Protein AF-A0A4S8KR56-F1 (afdb_monomer_lite)

Structure (mmCIF, N/CA/C/O backbone):
data_AF-A0A4S8KR56-F1
#
_entry.id   AF-A0A4S8KR56-F1
#
loop_
_atom_site.group_PDB
_atom_site.id
_atom_site.type_symbol
_atom_site.label_atom_id
_atom_site.label_alt_id
_atom_site.label_comp_id
_atom_site.label_asym_id
_atom_site.label_entity_id
_atom_site.label_seq_id
_atom_site.pdbx_PDB_ins_code
_atom_site.Cartn_x
_atom_site.Cartn_y
_atom_site.Cartn_z
_atom_site.occupancy
_atom_site.B_iso_or_equiv
_atom_site.auth_seq_id
_atom_site.auth_comp_id
_atom_site.auth_asym_id
_atom_site.auth_atom_id
_atom_site.pdbx_PDB_model_num
ATOM 1 N N . MET A 1 1 ? -9.777 17.222 0.186 1.00 36.75 1 MET A N 1
ATOM 2 C CA . MET A 1 1 ? -8.345 17.408 -0.128 1.00 36.75 1 MET A CA 1
ATOM 3 C C . MET A 1 1 ? -7.554 16.666 0.939 1.00 36.75 1 MET A C 1
ATOM 5 O O . MET A 1 1 ? -7.807 16.921 2.109 1.00 36.75 1 MET A O 1
ATOM 9 N N . PHE A 1 2 ? -6.716 15.696 0.561 1.00 38.00 2 PHE A N 1
ATOM 10 C CA . PHE A 1 2 ? -5.822 15.002 1.495 1.00 38.00 2 PHE A CA 1
ATOM 11 C C . PHE A 1 2 ? -4.762 16.004 1.969 1.00 38.00 2 PHE A C 1
ATOM 13 O O . PHE A 1 2 ? -4.004 16.522 1.154 1.00 38.00 2 PHE A O 1
ATOM 20 N N . THR A 1 3 ? -4.753 16.330 3.258 1.00 43.03 3 THR A N 1
ATOM 21 C CA . THR A 1 3 ? -3.707 17.147 3.881 1.00 43.03 3 THR A CA 1
ATOM 22 C C . THR A 1 3 ? -2.681 16.206 4.498 1.00 43.03 3 THR A C 1
ATOM 24 O O . THR A 1 3 ? -3.052 15.296 5.232 1.00 43.03 3 THR A O 1
ATOM 27 N N . PHE A 1 4 ? -1.397 16.406 4.198 1.00 49.47 4 PHE A N 1
ATOM 28 C CA . PHE A 1 4 ? -0.304 15.615 4.786 1.00 49.47 4 PHE A CA 1
ATOM 29 C C . PHE A 1 4 ? -0.093 15.902 6.281 1.00 49.47 4 PHE A C 1
ATOM 31 O O . PHE A 1 4 ? 0.585 15.133 6.963 1.00 49.47 4 PHE A O 1
ATOM 38 N N . ASP A 1 5 ? -0.709 16.979 6.772 1.00 47.72 5 ASP A N 1
ATOM 39 C CA . ASP A 1 5 ? -0.765 17.360 8.175 1.00 47.72 5 ASP A CA 1
ATOM 40 C C . ASP A 1 5 ? -1.882 16.593 8.897 1.00 47.72 5 ASP A C 1
ATOM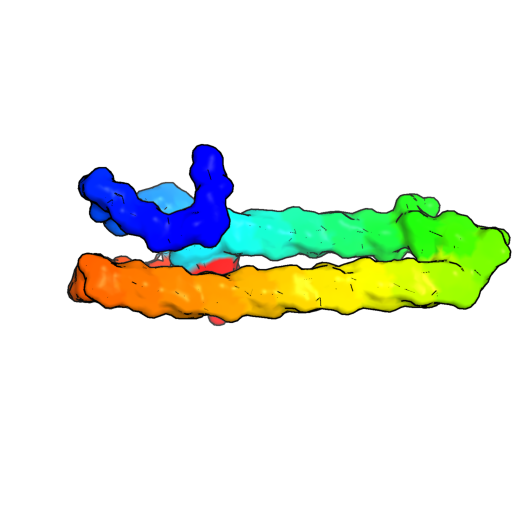 42 O O . ASP A 1 5 ? -3.049 16.619 8.476 1.00 47.72 5 ASP A O 1
ATOM 46 N N . LEU A 1 6 ? -1.517 15.901 9.976 1.00 51.84 6 LEU A N 1
ATOM 47 C CA . LEU A 1 6 ? -2.394 15.048 10.778 1.00 51.84 6 LEU A CA 1
ATOM 48 C C . LEU A 1 6 ? -3.202 15.942 11.732 1.00 51.84 6 LEU A C 1
ATOM 50 O O . LEU A 1 6 ? -3.055 15.919 12.948 1.00 51.84 6 LEU A O 1
ATOM 54 N N . SER A 1 7 ? -4.023 16.809 11.143 1.00 55.16 7 SER A N 1
ATOM 55 C CA . SER A 1 7 ? -4.838 17.778 11.868 1.00 55.16 7 SER A CA 1
ATOM 56 C C . SER A 1 7 ? -6.200 17.172 12.195 1.00 55.16 7 SER A C 1
ATOM 58 O O . SER A 1 7 ? -7.069 17.002 11.335 1.00 55.16 7 SER A O 1
ATOM 60 N N . ILE A 1 8 ? -6.404 16.841 13.468 1.00 61.06 8 ILE A N 1
ATOM 61 C CA . ILE A 1 8 ? -7.731 16.507 13.984 1.00 61.06 8 ILE A CA 1
ATOM 62 C C . ILE A 1 8 ? -8.556 17.788 13.913 1.00 61.06 8 ILE A C 1
ATOM 64 O O . ILE A 1 8 ? -8.333 18.743 14.659 1.00 61.06 8 ILE A O 1
ATOM 68 N N . LYS A 1 9 ? -9.493 17.840 12.968 1.00 65.75 9 LYS A N 1
ATOM 69 C CA . LYS A 1 9 ? -10.425 18.964 12.878 1.00 65.75 9 LYS A CA 1
ATOM 70 C C . LYS A 1 9 ? -11.335 18.968 14.106 1.00 65.75 9 LYS A C 1
ATOM 72 O O . LYS A 1 9 ? -11.697 17.910 14.618 1.00 65.75 9 LYS A O 1
ATOM 77 N N . LYS A 1 10 ? -11.745 20.160 14.549 1.00 54.06 10 LYS A N 1
ATOM 78 C CA . LYS A 1 10 ? -12.862 20.289 15.496 1.00 54.06 10 LYS A CA 1
ATOM 79 C C . LYS A 1 10 ? -14.064 19.552 14.879 1.00 54.06 10 LYS A C 1
ATOM 81 O O . LYS A 1 10 ? -14.332 19.742 13.695 1.00 54.06 10 LYS A O 1
ATOM 86 N N . ASP A 1 11 ? -14.675 18.648 15.644 1.00 68.69 11 ASP A N 1
ATOM 87 C CA . ASP A 1 11 ? -15.740 17.711 15.232 1.00 68.69 11 ASP A CA 1
ATOM 88 C C . ASP A 1 11 ? -15.323 16.492 14.383 1.00 68.69 11 ASP A C 1
ATOM 90 O O . ASP A 1 11 ? -16.156 15.897 13.693 1.00 68.69 11 ASP A O 1
ATOM 94 N N . HIS A 1 12 ? -14.055 16.068 14.437 1.00 78.25 12 HIS A N 1
ATOM 95 C CA . HIS A 1 12 ? -13.646 14.805 13.816 1.00 78.25 12 HIS A CA 1
ATOM 96 C C . HIS A 1 12 ? -14.398 13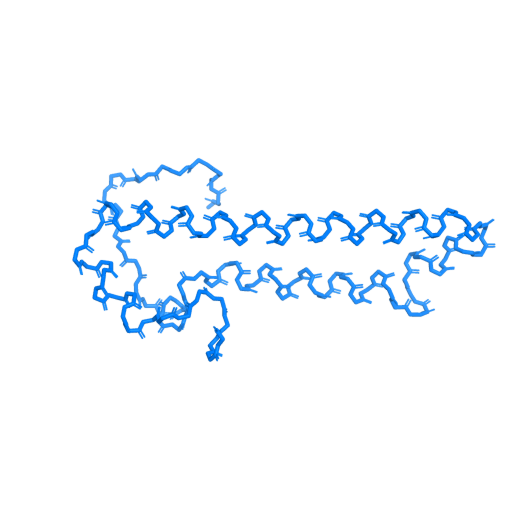.618 14.445 1.00 78.25 12 HIS A C 1
ATOM 98 O O . HIS A 1 12 ? -14.400 13.444 15.662 1.00 78.25 12 HIS A O 1
ATOM 104 N N . ARG A 1 13 ? -15.037 12.794 13.610 1.00 85.62 13 ARG A N 1
ATOM 105 C CA . ARG A 1 13 ? -15.729 11.563 14.019 1.00 85.62 13 ARG A CA 1
ATOM 106 C C . ARG A 1 13 ? -15.051 10.366 13.378 1.00 85.62 13 ARG A C 1
ATOM 108 O O . ARG A 1 13 ? -14.604 10.462 12.234 1.00 85.62 13 ARG A O 1
ATOM 115 N N . LEU A 1 14 ? -15.034 9.237 14.079 1.00 90.25 14 LEU A N 1
ATOM 116 C CA . LEU A 1 14 ? -14.535 7.993 13.517 1.00 90.25 14 LEU A CA 1
ATOM 117 C C . LEU A 1 14 ? -15.521 7.483 12.457 1.00 90.25 14 LEU A C 1
ATOM 119 O O . LEU A 1 14 ? -16.663 7.130 12.752 1.00 90.25 14 LEU A O 1
ATOM 123 N N . VAL A 1 15 ? -15.094 7.468 11.195 1.00 92.94 15 VAL A N 1
ATOM 124 C CA . VAL A 1 15 ? -15.910 6.950 10.090 1.00 92.94 15 VAL A CA 1
ATOM 125 C C . VAL A 1 15 ? -15.802 5.429 10.070 1.00 92.94 15 VAL A C 1
ATOM 127 O O . VAL A 1 15 ? -14.724 4.884 9.869 1.00 92.94 15 VAL A O 1
ATOM 130 N N . GLN A 1 16 ? -16.932 4.746 10.253 1.00 93.69 16 GLN A N 1
ATOM 131 C CA . GLN A 1 16 ? -16.988 3.279 10.342 1.00 93.69 16 GLN A CA 1
ATOM 132 C C . GLN A 1 16 ? -17.825 2.635 9.222 1.00 93.69 16 GLN A C 1
ATOM 134 O O . GLN A 1 16 ? -18.047 1.426 9.225 1.00 93.69 16 GLN A O 1
ATOM 139 N N . THR A 1 17 ? -18.331 3.433 8.279 1.00 94.50 17 THR A N 1
ATOM 140 C CA . THR A 1 17 ? -19.250 3.000 7.217 1.00 94.50 17 THR A CA 1
ATOM 141 C C . THR A 1 17 ? -18.564 2.945 5.850 1.00 94.50 17 THR A C 1
ATOM 143 O O . THR A 1 17 ? -17.482 3.499 5.642 1.00 94.50 17 THR A O 1
ATOM 146 N N . GLY A 1 18 ? -19.190 2.253 4.892 1.00 94.50 18 GLY A N 1
ATOM 147 C CA . GLY A 1 18 ? -18.645 2.107 3.541 1.00 94.50 18 GLY A CA 1
ATOM 148 C C . GLY A 1 18 ? -17.337 1.301 3.540 1.00 94.50 18 GLY A C 1
ATOM 149 O O . GLY A 1 18 ? -17.248 0.309 4.265 1.00 94.50 18 GLY A O 1
ATOM 150 N N . PRO A 1 19 ? -16.303 1.703 2.779 1.00 94.81 19 PRO A N 1
ATOM 151 C CA . PRO A 1 19 ? -15.029 0.977 2.728 1.00 94.81 19 PRO A CA 1
ATOM 152 C C . PRO A 1 19 ? -14.349 0.791 4.099 1.00 94.81 19 PRO A C 1
ATOM 154 O O . PRO A 1 19 ? -13.696 -0.227 4.325 1.00 94.81 19 PRO A O 1
ATOM 157 N N . TYR A 1 20 ? -14.569 1.719 5.040 1.00 95.25 20 TYR A N 1
ATOM 158 C CA . TYR A 1 20 ? -14.048 1.657 6.415 1.00 95.25 20 TYR A CA 1
ATOM 159 C C . TYR A 1 20 ? -14.704 0.571 7.285 1.00 95.25 20 TYR A C 1
ATOM 161 O O . TYR A 1 20 ? -14.225 0.278 8.378 1.00 95.25 20 TYR A O 1
ATOM 169 N N . SER A 1 21 ? -15.796 -0.040 6.814 1.00 95.56 21 SER A N 1
ATOM 170 C CA . SER A 1 21 ? -16.391 -1.220 7.458 1.00 95.56 21 SER A CA 1
ATOM 171 C C . SER A 1 21 ? -15.689 -2.531 7.079 1.00 95.56 21 SER A C 1
ATOM 173 O O . SER A 1 21 ? -15.954 -3.560 7.692 1.00 95.56 21 SER A O 1
ATOM 175 N N . VAL A 1 22 ? -14.793 -2.496 6.083 1.00 95.94 22 VAL A N 1
ATOM 176 C CA . VAL A 1 22 ? -14.109 -3.674 5.527 1.00 95.94 22 VAL A CA 1
ATOM 177 C C . VAL A 1 22 ? -12.620 -3.673 5.878 1.00 95.94 22 VAL A C 1
ATOM 179 O O . VAL A 1 22 ? -12.087 -4.692 6.315 1.00 95.94 22 VAL A O 1
ATOM 182 N N . VAL A 1 23 ? -11.951 -2.528 5.716 1.00 97.12 23 VAL A N 1
ATOM 183 C CA . VAL A 1 23 ? -10.535 -2.321 6.060 1.00 97.12 23 VAL A CA 1
ATOM 184 C C . VAL A 1 23 ? -10.351 -0.962 6.723 1.00 97.12 23 VAL A C 1
ATOM 186 O O . VAL A 1 23 ? -11.070 -0.016 6.410 1.00 97.12 23 VAL A O 1
ATOM 189 N N . ARG A 1 24 ? -9.366 -0.839 7.617 1.00 96.31 24 ARG A N 1
ATOM 190 C CA . ARG A 1 24 ? -9.118 0.419 8.342 1.00 96.31 24 ARG A CA 1
ATOM 191 C C . ARG A 1 24 ? -8.590 1.538 7.445 1.00 96.31 24 ARG A C 1
ATOM 193 O O . ARG A 1 24 ? -8.942 2.695 7.650 1.00 96.31 24 ARG A O 1
ATOM 200 N N . HIS A 1 25 ? -7.807 1.193 6.420 1.00 96.62 25 HIS A N 1
ATOM 201 C CA . HIS A 1 25 ? -7.147 2.154 5.531 1.00 96.62 25 HIS A CA 1
ATOM 202 C C . HIS A 1 25 ? -7.498 1.921 4.052 1.00 96.62 25 HIS A C 1
ATOM 204 O O . HIS A 1 25 ? -6.624 1.568 3.253 1.00 96.62 25 HIS A O 1
ATOM 210 N N . PRO A 1 26 ? -8.761 2.136 3.635 1.00 96.50 26 PRO A N 1
ATOM 211 C CA . PRO A 1 26 ? -9.192 1.886 2.257 1.00 96.50 26 PRO A CA 1
ATOM 212 C C . PRO A 1 26 ? -8.452 2.760 1.231 1.00 96.50 26 PRO A C 1
ATOM 214 O O . PRO A 1 26 ? -8.189 2.313 0.117 1.00 96.50 26 PRO A O 1
ATOM 217 N N . GLY A 1 27 ? -8.049 3.980 1.609 1.00 95.38 27 GLY A N 1
ATOM 218 C CA . GLY A 1 27 ? -7.224 4.845 0.760 1.00 95.38 27 GLY A CA 1
ATOM 219 C C . GLY A 1 27 ? -5.825 4.275 0.497 1.00 95.38 27 GLY A C 1
ATOM 220 O O . GLY A 1 27 ? -5.338 4.342 -0.630 1.00 95.38 27 GLY A O 1
ATOM 221 N N . TYR A 1 28 ? -5.198 3.650 1.499 1.00 96.06 28 TYR A N 1
ATOM 222 C CA . TYR A 1 28 ? -3.896 2.993 1.326 1.00 96.06 28 TYR A CA 1
ATOM 223 C C . TYR A 1 28 ? -4.019 1.672 0.573 1.00 96.06 28 TYR A C 1
ATOM 225 O O . TYR A 1 28 ? -3.172 1.376 -0.264 1.00 96.06 28 TYR A O 1
ATOM 233 N N . ALA A 1 29 ? -5.107 0.927 0.776 1.00 96.06 29 ALA A N 1
ATOM 234 C CA . ALA A 1 29 ? -5.416 -0.240 -0.048 1.00 96.06 29 ALA A CA 1
ATOM 235 C C . ALA A 1 29 ? -5.520 0.135 -1.540 1.00 96.06 29 ALA A C 1
ATOM 237 O O . ALA A 1 29 ? -4.895 -0.505 -2.387 1.00 96.06 29 ALA A O 1
ATOM 238 N N . ALA A 1 30 ? -6.236 1.220 -1.858 1.00 95.75 30 ALA A N 1
ATOM 239 C CA . ALA A 1 30 ? -6.328 1.741 -3.221 1.00 95.75 30 ALA A CA 1
ATOM 240 C C . ALA A 1 30 ? -4.964 2.202 -3.764 1.00 95.75 30 ALA A C 1
ATOM 242 O O . ALA A 1 30 ? -4.640 1.923 -4.918 1.00 95.75 30 ALA A O 1
ATOM 243 N N . PHE A 1 31 ? -4.143 2.853 -2.932 1.00 96.56 31 PHE A N 1
ATOM 244 C CA . PHE A 1 31 ? -2.777 3.226 -3.300 1.00 96.56 31 PHE A CA 1
ATOM 245 C C . PHE A 1 31 ? -1.926 2.001 -3.663 1.00 96.56 31 PHE A C 1
ATOM 247 O O . PHE A 1 31 ? -1.274 2.013 -4.705 1.00 96.56 31 PHE A O 1
ATOM 254 N N . PHE A 1 32 ? -1.950 0.936 -2.854 1.00 96.75 32 PHE A N 1
ATOM 255 C CA . PHE A 1 32 ? -1.186 -0.280 -3.143 1.00 96.75 32 PHE A CA 1
ATOM 256 C C . PHE A 1 32 ? -1.629 -0.927 -4.454 1.00 96.75 32 PHE A C 1
ATOM 258 O O . PHE A 1 32 ? -0.777 -1.255 -5.277 1.00 96.75 32 PHE A O 1
ATOM 265 N N . LEU A 1 33 ? -2.940 -1.024 -4.696 1.00 96.31 33 LEU A N 1
ATOM 266 C CA . LEU A 1 33 ? -3.478 -1.549 -5.952 1.00 96.31 33 LEU A CA 1
ATOM 267 C C . LEU A 1 33 ? -3.032 -0.714 -7.164 1.00 96.31 33 LEU A C 1
ATOM 269 O O . LEU A 1 33 ? -2.571 -1.262 -8.166 1.00 96.31 33 LEU A O 1
ATOM 273 N N . MET A 1 34 ? -3.129 0.614 -7.064 1.00 96.81 34 MET A N 1
ATOM 274 C CA . MET A 1 34 ? -2.679 1.533 -8.111 1.00 96.81 34 MET A CA 1
ATOM 275 C C . MET A 1 34 ? -1.174 1.391 -8.368 1.00 96.81 34 MET A C 1
ATOM 277 O O . MET A 1 34 ? -0.757 1.269 -9.518 1.00 96.81 34 MET A O 1
ATOM 281 N N . ASN A 1 35 ? -0.358 1.372 -7.312 1.00 96.31 35 ASN A N 1
ATOM 282 C CA . ASN A 1 35 ? 1.089 1.220 -7.418 1.00 96.31 35 ASN A CA 1
ATOM 283 C C . ASN A 1 35 ? 1.469 -0.117 -8.077 1.00 96.31 35 ASN A C 1
ATOM 285 O O . ASN A 1 35 ? 2.335 -0.135 -8.947 1.00 96.31 35 ASN A O 1
ATOM 289 N N . SER A 1 36 ? 0.783 -1.218 -7.749 1.00 95.38 36 SER A N 1
ATOM 290 C CA . SER A 1 36 ? 0.964 -2.500 -8.442 1.00 95.38 36 SER A CA 1
ATOM 291 C C . SER A 1 36 ? 0.673 -2.390 -9.941 1.00 95.38 36 SER A C 1
ATOM 293 O O . SER A 1 36 ? 1.458 -2.885 -10.747 1.00 95.38 36 SER A O 1
ATOM 295 N N . GLY A 1 37 ? -0.397 -1.693 -10.335 1.00 94.12 37 GLY A N 1
ATOM 296 C CA . GLY A 1 37 ? -0.694 -1.417 -11.744 1.00 94.12 37 GLY A CA 1
ATOM 297 C C . GLY A 1 37 ? 0.414 -0.621 -12.440 1.00 94.12 37 GLY A C 1
ATOM 298 O O . GLY A 1 37 ? 0.840 -0.976 -13.538 1.00 94.12 37 GLY A O 1
ATOM 299 N N . VAL A 1 38 ? 0.948 0.409 -11.777 1.00 92.19 38 VAL A N 1
ATOM 300 C CA . VAL A 1 38 ? 2.078 1.199 -12.293 1.00 92.19 38 VAL A CA 1
ATOM 301 C C . VAL A 1 38 ? 3.318 0.325 -12.488 1.00 92.19 38 VAL A C 1
ATOM 303 O O . VAL A 1 38 ? 3.959 0.420 -13.536 1.00 92.19 38 VAL A O 1
ATOM 306 N N . MET A 1 39 ? 3.638 -0.557 -11.536 1.00 92.81 39 MET A N 1
ATOM 307 C CA . MET A 1 39 ? 4.755 -1.498 -11.675 1.00 92.81 39 MET A CA 1
ATOM 308 C C . MET A 1 39 ? 4.542 -2.448 -12.858 1.00 92.81 39 MET A C 1
ATOM 310 O O . MET A 1 39 ? 5.447 -2.616 -13.673 1.00 92.81 39 MET A O 1
ATOM 314 N N . LEU A 1 40 ? 3.339 -3.010 -13.020 1.00 91.75 40 LEU A N 1
ATOM 315 C CA . LEU A 1 40 ? 3.024 -3.886 -14.155 1.00 91.75 40 LEU A CA 1
ATOM 316 C C . LEU A 1 40 ? 3.254 -3.194 -15.504 1.00 91.75 40 LEU A C 1
ATOM 318 O O . LEU A 1 40 ? 3.801 -3.808 -16.416 1.00 91.75 40 LEU A O 1
ATOM 322 N N . VAL A 1 41 ? 2.900 -1.911 -15.625 1.00 89.44 41 VAL A N 1
ATOM 323 C CA . VAL A 1 41 ? 3.169 -1.130 -16.841 1.00 89.44 41 VAL A CA 1
ATOM 324 C C . VAL A 1 41 ? 4.674 -0.958 -17.064 1.00 89.44 41 VAL A C 1
ATOM 326 O O . VAL A 1 41 ? 5.158 -1.241 -18.161 1.00 89.44 41 VAL A O 1
ATOM 329 N N . HIS A 1 42 ? 5.427 -0.560 -16.033 1.00 87.81 42 HIS A N 1
ATOM 330 C CA . HIS A 1 42 ? 6.873 -0.314 -16.131 1.00 87.81 42 HIS A CA 1
ATOM 331 C C . HIS A 1 42 ? 7.669 -1.560 -16.544 1.00 87.81 42 HIS A C 1
ATOM 333 O O . HIS A 1 42 ? 8.593 -1.447 -17.352 1.00 87.81 42 HIS A O 1
ATOM 339 N N . TYR A 1 43 ? 7.284 -2.734 -16.035 1.00 86.88 43 TYR A N 1
ATOM 340 C CA . TYR A 1 43 ? 7.960 -4.012 -16.293 1.00 86.88 43 TYR A CA 1
ATOM 341 C C . TYR A 1 43 ? 7.297 -4.862 -17.386 1.00 86.88 43 TYR A C 1
ATOM 343 O O . TYR A 1 43 ? 7.688 -6.010 -17.597 1.00 86.88 43 TYR A O 1
ATOM 351 N N . SER A 1 44 ? 6.304 -4.327 -18.102 1.00 86.56 44 SER A N 1
ATOM 352 C CA . SER A 1 44 ? 5.685 -5.038 -19.223 1.00 86.56 44 SER A CA 1
ATOM 353 C C . SER A 1 44 ? 6.700 -5.258 -20.354 1.00 86.56 44 SER A C 1
ATOM 355 O O . SER A 1 44 ? 7.365 -4.324 -20.801 1.00 86.56 44 SER A O 1
ATOM 357 N N . ALA A 1 45 ? 6.816 -6.499 -20.837 1.00 71.19 45 ALA A N 1
ATOM 358 C CA . ALA A 1 45 ? 7.878 -6.913 -21.761 1.00 71.19 45 ALA A CA 1
ATOM 359 C C . ALA A 1 45 ? 7.883 -6.178 -23.120 1.00 71.19 45 ALA A C 1
ATOM 361 O O . ALA A 1 45 ? 8.923 -6.129 -23.769 1.00 71.19 45 ALA A O 1
ATOM 362 N N . GLY A 1 46 ? 6.747 -5.613 -23.553 1.00 66.06 46 GLY A N 1
ATOM 363 C CA . GLY A 1 46 ? 6.612 -4.943 -24.857 1.00 66.06 46 GLY A CA 1
ATOM 364 C C . GLY A 1 46 ? 6.337 -3.436 -24.811 1.00 66.06 46 GLY A C 1
ATOM 365 O O . GLY A 1 46 ? 6.666 -2.736 -25.761 1.00 66.06 46 GLY A O 1
ATOM 366 N N . THR A 1 47 ? 5.746 -2.924 -23.728 1.00 69.69 47 THR A N 1
ATOM 367 C CA . THR A 1 47 ? 5.330 -1.509 -23.597 1.00 69.69 47 THR A CA 1
ATOM 368 C C . THR A 1 47 ? 5.996 -0.788 -22.428 1.00 69.69 47 THR A C 1
ATOM 370 O O . THR A 1 47 ? 5.758 0.400 -22.216 1.00 69.69 47 THR A O 1
ATOM 373 N N . GLY A 1 48 ? 6.820 -1.496 -21.654 1.00 76.31 48 GLY A N 1
ATOM 374 C CA . GLY A 1 48 ? 7.532 -0.933 -20.523 1.00 76.31 48 GLY A CA 1
ATOM 375 C C . GLY A 1 48 ? 8.628 0.025 -20.974 1.00 76.31 48 GLY A C 1
ATOM 376 O O . GLY A 1 48 ? 9.317 -0.194 -21.973 1.00 76.31 48 GLY A O 1
ATOM 377 N N . VAL A 1 49 ? 8.833 1.078 -20.189 1.00 81.75 49 VAL A N 1
ATOM 378 C CA . VAL A 1 49 ? 9.905 2.052 -20.424 1.00 81.75 49 VAL A CA 1
ATOM 379 C C . VAL A 1 49 ? 11.284 1.378 -20.337 1.00 81.75 49 VAL A C 1
ATOM 381 O O . VAL A 1 49 ? 12.181 1.725 -21.100 1.00 81.75 49 VAL A O 1
ATOM 384 N N . GLY A 1 50 ? 11.442 0.358 -19.484 1.00 83.31 50 GLY A N 1
ATOM 385 C CA . GLY A 1 50 ? 12.684 -0.414 -19.347 1.00 83.31 50 GLY A CA 1
ATOM 386 C C . GLY A 1 50 ? 13.142 -1.082 -20.654 1.00 83.31 50 GLY A C 1
ATOM 387 O O . GLY A 1 50 ? 14.254 -0.799 -21.102 1.00 83.31 50 GLY A O 1
ATOM 388 N N . PRO A 1 51 ? 12.313 -1.925 -21.300 1.00 83.44 51 PRO A N 1
ATOM 389 C CA . PRO A 1 51 ? 12.611 -2.491 -22.618 1.00 83.44 51 PRO A CA 1
ATOM 390 C C . PRO A 1 51 ? 12.943 -1.454 -23.698 1.00 83.44 51 PRO A C 1
ATOM 392 O O . PRO A 1 51 ? 13.873 -1.669 -24.469 1.00 83.44 51 PRO A O 1
ATOM 395 N N . ILE A 1 52 ? 12.247 -0.310 -23.731 1.00 85.44 52 ILE A N 1
ATOM 396 C CA . ILE A 1 52 ? 12.539 0.769 -24.691 1.00 85.44 52 ILE A CA 1
ATOM 397 C C . ILE A 1 52 ? 13.926 1.369 -24.428 1.00 85.44 52 ILE A C 1
ATOM 399 O O . ILE A 1 52 ? 14.711 1.522 -25.360 1.00 85.44 52 ILE A O 1
ATOM 403 N N . ILE A 1 53 ? 14.268 1.664 -23.168 1.00 87.50 53 ILE A N 1
ATOM 404 C CA . ILE A 1 53 ? 15.606 2.156 -22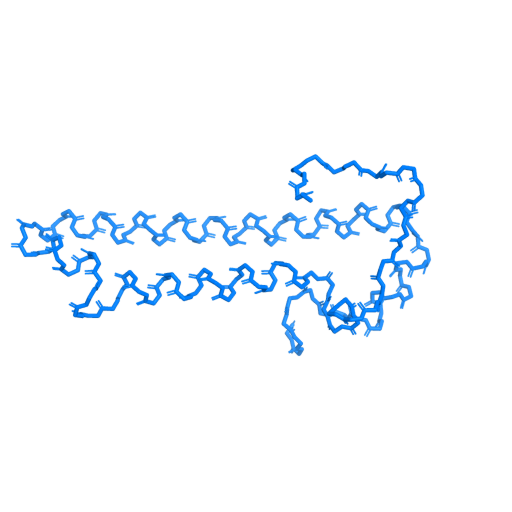.797 1.00 87.50 53 ILE A CA 1
ATOM 405 C C . ILE A 1 53 ? 16.679 1.114 -23.147 1.00 87.50 53 ILE A C 1
ATOM 407 O O . ILE A 1 53 ? 17.762 1.483 -23.605 1.00 87.50 53 ILE A O 1
ATOM 411 N N . ALA A 1 54 ? 16.380 -0.179 -22.988 1.00 88.12 54 ALA A N 1
ATOM 412 C CA . ALA A 1 54 ? 17.319 -1.263 -23.266 1.00 88.12 54 ALA A CA 1
ATOM 413 C C . ALA A 1 54 ? 17.738 -1.336 -24.743 1.00 88.12 54 ALA A C 1
ATOM 415 O O . ALA A 1 54 ? 18.846 -1.793 -25.019 1.00 88.12 54 ALA A O 1
ATOM 416 N N . LEU A 1 55 ? 16.910 -0.832 -25.671 1.00 88.44 55 LEU A N 1
ATOM 417 C CA . LEU A 1 55 ? 17.268 -0.701 -27.091 1.00 88.44 55 LEU A CA 1
ATOM 418 C C . LEU A 1 55 ? 18.450 0.255 -27.314 1.00 88.44 55 LEU A C 1
ATOM 420 O O . LEU A 1 55 ? 19.192 0.092 -28.278 1.00 88.44 55 LEU A O 1
ATOM 424 N N . PHE A 1 56 ? 18.630 1.240 -26.430 1.00 91.50 56 PHE A N 1
ATOM 425 C CA . PHE A 1 56 ? 19.703 2.234 -26.513 1.00 91.50 56 PHE A CA 1
ATOM 426 C C . PHE A 1 56 ? 20.856 1.925 -25.553 1.00 91.50 56 PHE A C 1
ATOM 428 O O . PHE A 1 56 ? 22.018 2.144 -25.887 1.00 91.50 56 PHE A O 1
ATOM 435 N N . SER A 1 57 ? 20.551 1.436 -24.346 1.00 95.00 57 SER A N 1
ATOM 436 C CA . SER A 1 57 ? 21.551 1.054 -23.349 1.00 95.00 57 SER A CA 1
ATOM 437 C C . SER A 1 57 ? 20.982 0.082 -22.307 1.00 95.00 57 SER A C 1
ATOM 439 O O . SER A 1 57 ? 20.160 0.476 -21.470 1.00 95.00 57 SER A O 1
ATOM 441 N N . PRO A 1 58 ? 21.471 -1.172 -22.268 1.00 91.88 58 PRO A N 1
ATOM 442 C CA . PRO A 1 58 ? 21.076 -2.145 -21.249 1.00 91.88 58 PRO A CA 1
ATOM 443 C C . PRO A 1 58 ? 21.413 -1.701 -19.819 1.00 91.88 58 PRO A C 1
ATOM 445 O O . PRO A 1 58 ? 20.654 -1.970 -18.889 1.00 91.88 58 PRO A O 1
ATOM 448 N N . LEU A 1 59 ? 22.526 -0.980 -19.634 1.00 94.44 59 LEU A N 1
ATOM 449 C CA . LEU A 1 59 ? 22.921 -0.461 -18.324 1.00 94.44 59 LEU A CA 1
ATOM 450 C C . LEU A 1 59 ? 21.939 0.609 -17.831 1.00 94.44 59 LEU A C 1
ATOM 452 O O . LEU A 1 59 ? 21.533 0.573 -16.672 1.00 94.44 59 LEU A O 1
ATOM 456 N N . LEU A 1 60 ? 21.519 1.532 -18.704 1.00 93.69 60 LEU A N 1
ATOM 457 C CA . LEU A 1 60 ? 20.526 2.546 -18.333 1.00 93.69 60 LEU A CA 1
ATOM 458 C C . L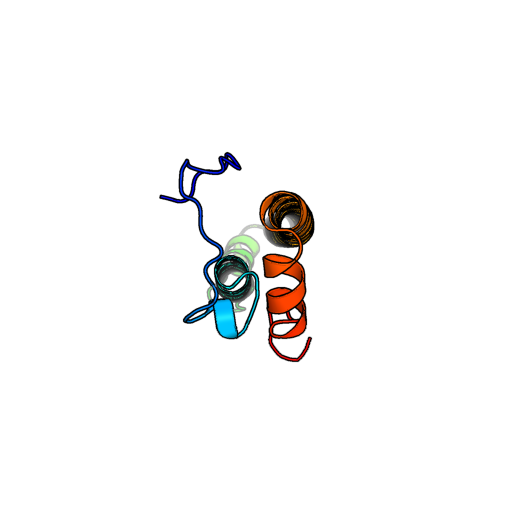EU A 1 60 ? 19.171 1.913 -18.011 1.00 93.69 60 LEU A C 1
ATOM 460 O O . LEU A 1 60 ? 18.515 2.343 -17.066 1.00 93.69 60 LEU A O 1
ATOM 464 N N . ALA A 1 61 ? 18.775 0.869 -18.742 1.00 91.88 61 ALA A N 1
ATOM 465 C CA . ALA A 1 61 ? 17.550 0.132 -18.453 1.00 91.88 61 ALA A CA 1
ATOM 466 C C . ALA A 1 61 ? 17.608 -0.553 -17.081 1.00 91.88 61 ALA A C 1
ATOM 468 O O . ALA A 1 61 ? 16.633 -0.502 -16.333 1.00 91.88 61 ALA A O 1
ATOM 469 N N . LEU A 1 62 ? 18.753 -1.147 -16.723 1.00 92.38 62 LEU A N 1
ATOM 470 C CA . LEU A 1 62 ? 18.961 -1.745 -15.404 1.00 92.38 62 LEU A CA 1
ATOM 471 C C . LEU A 1 62 ? 18.859 -0.696 -14.293 1.00 92.38 62 LEU A C 1
ATOM 473 O O . LEU A 1 62 ? 18.120 -0.904 -13.333 1.00 92.38 62 LEU A O 1
ATOM 477 N N . VAL A 1 63 ? 19.562 0.431 -14.437 1.00 95.38 63 VAL A N 1
ATOM 478 C CA . VAL A 1 63 ? 19.526 1.527 -13.458 1.00 95.38 63 VAL A CA 1
ATOM 479 C C . VAL A 1 63 ? 18.100 2.053 -13.303 1.00 95.38 63 VAL A C 1
ATOM 481 O O . VAL A 1 63 ? 17.609 2.132 -12.182 1.00 95.38 63 VAL A O 1
ATOM 484 N N . TYR A 1 64 ? 17.401 2.325 -14.408 1.00 93.00 64 TYR A N 1
ATOM 485 C CA . TYR A 1 64 ? 16.010 2.778 -14.394 1.00 93.00 64 TYR A CA 1
ATOM 486 C C . TYR A 1 64 ? 15.087 1.790 -13.670 1.00 93.00 64 TYR A C 1
ATOM 488 O O . TYR A 1 64 ? 14.387 2.166 -12.730 1.00 93.00 64 TYR A O 1
ATOM 496 N N . ASN A 1 65 ? 15.122 0.515 -14.065 1.00 92.44 65 ASN A N 1
ATOM 497 C CA . ASN A 1 65 ? 14.297 -0.534 -13.472 1.00 92.44 65 ASN A CA 1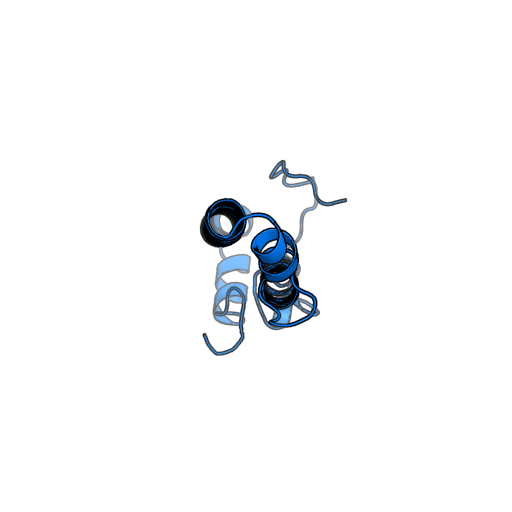
ATOM 498 C C . ASN A 1 65 ? 14.575 -0.698 -11.975 1.00 92.44 65 ASN A C 1
ATOM 500 O O . ASN A 1 65 ? 13.637 -0.877 -11.199 1.00 92.44 65 ASN A O 1
ATOM 504 N N . TRP A 1 66 ? 15.840 -0.614 -11.565 1.00 94.88 66 TRP A N 1
ATOM 505 C CA . TRP A 1 66 ? 16.223 -0.684 -10.160 1.00 94.88 66 TRP A CA 1
ATOM 506 C C . TRP A 1 66 ? 15.723 0.527 -9.373 1.00 94.88 66 TRP A C 1
ATOM 508 O O . TRP A 1 66 ? 15.133 0.371 -8.307 1.00 94.88 66 TRP A O 1
ATOM 518 N N . THR A 1 67 ? 15.879 1.737 -9.915 1.00 95.38 67 THR A N 1
ATOM 519 C CA . THR A 1 67 ? 15.385 2.963 -9.282 1.00 95.38 67 THR A CA 1
ATOM 520 C C . THR A 1 67 ? 13.872 2.924 -9.089 1.00 95.38 67 THR A C 1
ATOM 522 O O . THR A 1 67 ? 13.404 3.195 -7.985 1.00 95.38 67 THR A O 1
ATOM 525 N N . ILE A 1 68 ? 13.105 2.545 -10.117 1.00 95.00 68 ILE A N 1
ATOM 526 C CA . ILE A 1 68 ? 11.642 2.439 -10.025 1.00 95.00 68 ILE A CA 1
ATOM 527 C C . ILE A 1 68 ? 11.231 1.418 -8.959 1.00 95.00 68 ILE A C 1
ATOM 529 O O . ILE A 1 68 ? 10.364 1.716 -8.134 1.00 95.00 68 ILE A O 1
ATOM 533 N N . PHE A 1 69 ? 11.900 0.262 -8.913 1.00 95.88 69 PHE A N 1
ATOM 534 C CA . PHE A 1 69 ? 11.649 -0.759 -7.899 1.00 95.88 69 PHE A CA 1
ATOM 535 C C . PHE A 1 69 ? 11.917 -0.229 -6.487 1.00 95.88 69 PHE A C 1
ATOM 537 O O . PHE A 1 69 ? 11.048 -0.308 -5.620 1.00 95.88 69 PHE A O 1
ATOM 544 N N . CYS A 1 70 ? 13.097 0.354 -6.254 1.00 97.69 70 CYS A N 1
ATOM 545 C CA . CYS A 1 70 ? 13.485 0.878 -4.947 1.00 97.69 70 CYS A CA 1
ATOM 546 C C . CYS A 1 70 ? 12.561 2.005 -4.477 1.00 97.69 70 CYS A C 1
ATOM 548 O O . CYS A 1 70 ? 12.166 2.016 -3.313 1.00 97.69 70 CYS A O 1
ATOM 550 N N . VAL A 1 71 ? 12.184 2.926 -5.369 1.00 97.12 71 VAL A N 1
ATOM 551 C CA . VAL A 1 71 ? 11.241 4.006 -5.047 1.00 97.12 71 VAL A CA 1
ATOM 552 C C . VAL A 1 71 ? 9.876 3.425 -4.693 1.00 97.12 71 VAL A C 1
ATOM 554 O O . VAL A 1 71 ? 9.320 3.779 -3.658 1.00 97.12 71 VAL A O 1
ATOM 557 N N . SER A 1 72 ? 9.351 2.495 -5.495 1.00 96.88 72 SER A N 1
ATOM 558 C CA . SER A 1 72 ? 8.059 1.862 -5.222 1.00 96.88 72 SER A CA 1
ATOM 559 C C . SER A 1 72 ? 8.056 1.105 -3.889 1.00 96.88 72 SER A C 1
ATOM 561 O O . SER A 1 72 ? 7.138 1.273 -3.083 1.00 96.88 72 SER A O 1
ATOM 563 N N . ALA A 1 73 ? 9.114 0.338 -3.608 1.00 97.50 73 ALA A N 1
ATOM 564 C CA . ALA A 1 73 ? 9.285 -0.380 -2.349 1.00 97.50 73 ALA A CA 1
ATOM 565 C C . ALA A 1 73 ? 9.375 0.577 -1.150 1.00 97.50 73 ALA A C 1
ATOM 567 O O . ALA A 1 73 ? 8.703 0.365 -0.139 1.00 97.50 73 ALA A O 1
ATOM 568 N N . TRP A 1 74 ? 10.153 1.656 -1.273 1.00 98.19 74 TRP A N 1
ATOM 569 C CA . TRP A 1 74 ? 10.284 2.672 -0.230 1.00 98.19 74 TRP A CA 1
ATOM 570 C C . TRP A 1 74 ? 8.957 3.382 0.053 1.00 98.19 74 TRP A C 1
ATOM 572 O O . TRP A 1 74 ? 8.579 3.530 1.215 1.00 98.19 74 TRP A O 1
ATOM 582 N N . VAL A 1 75 ? 8.204 3.755 -0.986 1.00 96.75 75 VAL A N 1
ATOM 583 C CA . VAL A 1 75 ? 6.882 4.372 -0.820 1.00 96.75 75 VAL A CA 1
ATOM 584 C C . VAL A 1 75 ? 5.904 3.393 -0.166 1.00 96.75 75 VAL A C 1
ATOM 586 O O . VAL A 1 75 ? 5.187 3.776 0.759 1.00 96.75 75 VAL A O 1
ATOM 589 N N . CYS A 1 76 ? 5.894 2.119 -0.573 1.00 96.62 76 CYS A N 1
ATOM 590 C CA . CYS A 1 76 ? 5.039 1.117 0.065 1.00 96.62 76 CYS A CA 1
ATOM 591 C C . CYS A 1 76 ? 5.375 0.953 1.553 1.00 96.62 76 CYS A C 1
ATOM 593 O O . CYS A 1 76 ? 4.475 0.968 2.393 1.00 96.62 76 CYS A O 1
ATOM 595 N N . TYR A 1 77 ? 6.665 0.869 1.887 1.00 97.38 77 TYR A N 1
ATOM 596 C CA . TYR A 1 77 ? 7.135 0.826 3.269 1.00 97.38 77 TYR A CA 1
ATOM 597 C C . TYR A 1 77 ? 6.689 2.062 4.061 1.00 97.38 77 TYR A C 1
ATOM 599 O O . TYR A 1 77 ? 6.165 1.925 5.168 1.00 97.38 77 TYR A O 1
ATOM 607 N N . TYR A 1 78 ? 6.826 3.258 3.481 1.00 96.44 78 TYR A N 1
ATOM 608 C CA . TYR A 1 78 ? 6.381 4.504 4.100 1.00 96.44 78 TYR A CA 1
ATOM 609 C C . TYR A 1 78 ? 4.885 4.474 4.439 1.00 96.44 78 TYR A C 1
ATOM 611 O O . TYR A 1 78 ? 4.522 4.785 5.570 1.00 96.44 78 TYR A O 1
ATOM 619 N N . PHE A 1 79 ? 4.015 4.048 3.517 1.00 95.38 79 PHE A N 1
ATOM 620 C CA . PHE A 1 79 ? 2.572 3.965 3.783 1.00 95.38 79 PHE A CA 1
ATOM 621 C C . PHE A 1 79 ? 2.214 2.917 4.843 1.00 95.38 79 PHE A C 1
ATOM 623 O O . PHE A 1 79 ? 1.325 3.157 5.660 1.00 95.38 79 PHE A O 1
ATOM 630 N N . VAL A 1 80 ? 2.932 1.789 4.897 1.00 95.88 80 VAL A N 1
ATOM 631 C CA . VAL A 1 80 ? 2.758 0.803 5.975 1.00 95.88 80 VAL A CA 1
ATOM 632 C C . VAL A 1 80 ? 3.108 1.416 7.331 1.00 95.88 80 VAL A C 1
ATOM 634 O O . VAL A 1 80 ? 2.300 1.333 8.258 1.00 95.88 80 VAL A O 1
ATOM 637 N N . GLN A 1 81 ? 4.263 2.077 7.446 1.00 96.38 81 GLN A N 1
ATOM 638 C CA . GLN A 1 81 ? 4.670 2.746 8.687 1.00 96.38 81 GLN A CA 1
ATOM 639 C C . GLN A 1 81 ? 3.689 3.855 9.073 1.00 96.38 81 GLN A C 1
ATOM 641 O O . GLN A 1 81 ? 3.217 3.911 10.207 1.00 96.38 81 GLN A O 1
ATOM 646 N N . ARG A 1 82 ? 3.312 4.692 8.105 1.00 94.56 82 ARG A N 1
ATOM 647 C CA . ARG A 1 82 ? 2.365 5.786 8.299 1.00 94.56 82 ARG A CA 1
ATOM 648 C C . ARG A 1 82 ? 1.014 5.292 8.810 1.00 94.56 82 ARG A C 1
ATOM 650 O O . ARG A 1 82 ? 0.487 5.876 9.748 1.00 94.56 82 ARG A O 1
ATOM 657 N N . SER A 1 83 ? 0.485 4.204 8.252 1.00 95.38 83 SER A N 1
ATOM 658 C CA . SER A 1 83 ? -0.794 3.638 8.704 1.00 95.38 83 SER A CA 1
ATOM 659 C C . SER A 1 83 ? -0.768 3.202 10.173 1.00 95.38 83 SER A C 1
ATOM 661 O O . SER A 1 83 ? -1.764 3.348 10.873 1.00 95.38 83 SER A O 1
ATOM 663 N N . ALA A 1 84 ? 0.374 2.698 10.658 1.00 94.62 84 ALA A N 1
ATOM 664 C CA . ALA A 1 84 ? 0.530 2.283 12.048 1.00 94.62 84 ALA A CA 1
ATOM 665 C C . ALA A 1 84 ? 0.585 3.491 12.992 1.00 94.62 84 ALA A C 1
ATOM 667 O O . ALA A 1 84 ? -0.005 3.457 14.069 1.00 94.62 84 ALA A O 1
ATOM 668 N N . VAL A 1 85 ? 1.253 4.567 12.567 1.00 95.56 85 VAL A N 1
ATOM 669 C CA . VAL A 1 85 ? 1.257 5.840 13.299 1.00 95.56 85 VAL A CA 1
ATOM 670 C C . VAL A 1 85 ? -0.153 6.431 13.350 1.00 95.56 85 VAL A C 1
ATOM 672 O O . VAL A 1 85 ? -0.610 6.823 14.419 1.00 95.56 85 VAL A O 1
ATOM 675 N N . GLU A 1 86 ? -0.875 6.443 12.228 1.00 94.00 86 GLU A N 1
ATOM 676 C CA . GLU A 1 86 ? -2.257 6.933 12.165 1.00 94.00 86 GLU A CA 1
ATOM 677 C C . GLU A 1 86 ? -3.211 6.109 13.035 1.00 94.00 86 GLU A C 1
ATOM 679 O O . GLU A 1 86 ? -4.020 6.692 13.749 1.00 94.00 86 GLU A O 1
ATOM 684 N N . ASP A 1 87 ? -3.086 4.779 13.050 1.00 95.38 87 ASP A N 1
ATOM 685 C CA . ASP A 1 87 ? -3.834 3.915 13.971 1.00 95.38 87 ASP A CA 1
ATOM 686 C C . ASP A 1 87 ? -3.559 4.274 15.441 1.00 95.38 87 ASP A C 1
ATOM 688 O O . ASP A 1 87 ? -4.489 4.314 16.247 1.00 95.38 87 ASP A O 1
ATOM 692 N N . GLY A 1 88 ? -2.298 4.560 15.785 1.00 94.88 88 GLY A N 1
ATOM 693 C CA . GLY A 1 88 ? -1.901 5.004 17.122 1.00 94.88 88 GLY A CA 1
ATOM 694 C C . GLY A 1 88 ? -2.570 6.320 17.511 1.00 94.88 88 GLY A C 1
ATOM 695 O O . GLY A 1 88 ? -3.215 6.393 18.554 1.00 94.88 88 GLY A O 1
ATOM 696 N N . VAL A 1 89 ? -2.511 7.324 16.633 1.00 93.12 89 VAL A N 1
ATOM 697 C CA . VAL A 1 89 ? -3.168 8.615 16.878 1.00 93.12 89 VAL A CA 1
ATOM 698 C C . VAL A 1 89 ? -4.687 8.455 16.969 1.00 93.12 89 VAL A C 1
ATOM 700 O O . VAL A 1 89 ? -5.310 8.997 17.876 1.00 93.12 89 VAL A O 1
ATOM 703 N N . LEU A 1 90 ? -5.313 7.680 16.078 1.00 92.81 90 LEU A N 1
ATOM 704 C CA . LEU A 1 90 ? -6.755 7.427 16.140 1.00 92.81 90 LEU A CA 1
ATOM 705 C C . LEU A 1 90 ? -7.150 6.747 17.455 1.00 92.81 90 LEU A C 1
ATOM 707 O O . LEU A 1 90 ? -8.180 7.093 18.033 1.00 92.81 90 LEU A O 1
ATOM 711 N N . LYS A 1 91 ? -6.324 5.824 17.958 1.00 94.88 91 LYS A N 1
ATOM 712 C CA . LYS A 1 91 ? -6.537 5.204 19.264 1.00 94.88 91 LYS A CA 1
ATOM 713 C C . LYS A 1 91 ? -6.429 6.212 20.407 1.00 94.88 91 LYS A C 1
ATOM 715 O O . LYS A 1 91 ? -7.274 6.190 21.296 1.00 94.88 91 LYS A O 1
ATOM 720 N N . GLU A 1 92 ? -5.431 7.091 20.394 1.00 93.94 92 GLU A N 1
ATOM 721 C CA . GLU A 1 92 ? -5.269 8.132 21.420 1.00 93.94 92 GLU A CA 1
ATOM 722 C C . GLU A 1 92 ? -6.461 9.099 21.457 1.00 93.94 92 GLU A C 1
ATOM 724 O O . GLU A 1 92 ? -6.880 9.531 22.528 1.00 93.94 92 GLU A O 1
ATOM 729 N N . VAL A 1 93 ? -7.042 9.400 20.294 1.00 92.00 93 VAL A N 1
ATOM 730 C CA . VAL A 1 93 ? -8.125 10.383 20.142 1.00 92.00 93 VAL A CA 1
ATOM 731 C C . VAL A 1 93 ? -9.499 9.799 20.453 1.00 92.00 93 VAL A C 1
ATOM 733 O O . VAL A 1 93 ? -10.303 10.442 21.125 1.00 92.00 93 VAL A O 1
ATOM 736 N N . PHE A 1 94 ? -9.787 8.596 19.954 1.00 92.75 94 PHE A N 1
ATOM 737 C CA . PHE A 1 94 ? -11.114 7.975 20.034 1.00 92.75 94 PHE A CA 1
ATOM 738 C C . PHE A 1 94 ? -11.216 6.875 21.101 1.00 92.75 94 PHE A C 1
ATOM 740 O O . PHE A 1 94 ? -12.318 6.418 21.413 1.00 92.75 94 PHE A O 1
ATOM 747 N N . GLY A 1 95 ? -10.092 6.433 21.672 1.00 94.44 95 GLY A N 1
ATOM 748 C CA . GLY A 1 95 ? -10.041 5.495 22.792 1.00 94.44 95 GLY A CA 1
ATOM 749 C C . GLY A 1 95 ? -10.853 4.218 22.558 1.00 94.44 95 GLY A C 1
ATOM 750 O O . GLY A 1 95 ? -10.594 3.444 21.633 1.00 94.44 95 GLY A O 1
ATOM 751 N N . SER A 1 96 ? -11.863 4.003 23.405 1.00 95.69 96 SER A N 1
ATOM 752 C CA . SER A 1 96 ? -12.702 2.799 23.386 1.00 95.69 96 SER A CA 1
ATOM 753 C C . SER A 1 96 ? -13.532 2.646 22.109 1.00 95.69 96 SER A C 1
ATOM 755 O O . SER A 1 96 ? -13.809 1.514 21.703 1.00 95.69 96 SER A O 1
ATOM 757 N N . GLU A 1 97 ? -13.902 3.747 21.447 1.00 95.50 97 GLU A N 1
ATOM 758 C CA . GLU A 1 97 ? -14.617 3.700 20.170 1.00 95.50 97 GLU A CA 1
ATOM 759 C C . GLU A 1 97 ? -13.732 3.077 19.083 1.00 95.50 97 GLU A C 1
ATOM 761 O O . GLU A 1 97 ? -14.175 2.184 18.351 1.00 95.50 97 GLU A O 1
ATOM 766 N N . TRP A 1 98 ? -12.457 3.479 19.037 1.00 96.50 98 TRP A N 1
ATOM 767 C CA . TRP A 1 98 ? -11.473 2.902 18.127 1.00 96.50 98 TRP A CA 1
ATOM 768 C C . TRP A 1 98 ? -11.212 1.433 18.446 1.00 96.50 98 TRP A C 1
ATOM 770 O O . TRP A 1 98 ? -11.247 0.613 17.534 1.00 96.50 98 TRP A O 1
ATOM 780 N N . ASP A 1 99 ? -11.034 1.066 19.720 1.00 97.44 99 ASP A N 1
ATOM 781 C CA . ASP A 1 99 ? -10.808 -0.335 20.102 1.00 97.44 99 ASP A CA 1
ATOM 782 C C . ASP A 1 99 ? -11.992 -1.235 19.700 1.00 97.44 99 ASP A C 1
ATOM 784 O O . ASP A 1 99 ? -11.800 -2.358 19.224 1.00 97.44 99 ASP A O 1
ATOM 788 N N . ALA A 1 100 ? -13.230 -0.757 19.864 1.00 97.38 100 ALA A N 1
ATOM 789 C CA . ALA A 1 100 ? -14.423 -1.499 19.468 1.00 97.38 100 ALA A CA 1
ATOM 790 C C . ALA A 1 100 ? -14.534 -1.653 17.943 1.00 97.38 100 ALA A C 1
ATOM 792 O O . ALA A 1 100 ? -14.904 -2.725 17.457 1.00 97.38 100 ALA A O 1
ATOM 793 N N . TRP A 1 101 ? -14.221 -0.601 17.185 1.00 96.62 101 TRP A N 1
ATOM 794 C CA . TRP A 1 101 ? -14.227 -0.638 15.723 1.00 96.62 101 TRP A CA 1
ATOM 795 C C . TRP A 1 101 ? -13.084 -1.492 15.159 1.00 96.62 101 TRP A C 1
ATOM 797 O O . TRP A 1 101 ? -13.341 -2.374 14.341 1.00 96.62 101 TRP A O 1
ATOM 807 N N . ALA A 1 102 ? -11.855 -1.326 15.650 1.00 96.19 102 ALA A N 1
ATOM 808 C CA . ALA A 1 102 ? -10.680 -2.079 15.213 1.00 96.19 102 ALA A CA 1
ATOM 809 C C . ALA A 1 102 ? -10.809 -3.589 15.483 1.00 96.19 102 ALA A C 1
ATOM 811 O O . ALA A 1 102 ? -10.290 -4.395 14.717 1.00 96.19 102 ALA A O 1
ATOM 812 N N . LYS A 1 103 ? -11.553 -3.994 16.525 1.00 96.44 103 LYS A N 1
ATOM 813 C CA . LYS A 1 103 ? -11.922 -5.406 16.742 1.00 96.44 103 LYS A CA 1
ATOM 814 C C . LYS A 1 103 ? -12.854 -5.955 15.660 1.00 96.44 103 LYS A C 1
ATOM 816 O O . LYS A 1 103 ? -12.723 -7.118 15.294 1.00 96.44 103 LYS A O 1
ATOM 821 N N . ARG A 1 104 ? -13.801 -5.149 15.164 1.00 96.19 104 ARG A N 1
ATOM 822 C CA . ARG A 1 104 ? -14.713 -5.546 14.073 1.00 96.19 104 ARG A CA 1
ATOM 823 C C . ARG A 1 104 ? -14.030 -5.514 12.708 1.00 96.19 104 ARG A C 1
ATOM 825 O O . ARG A 1 104 ? -14.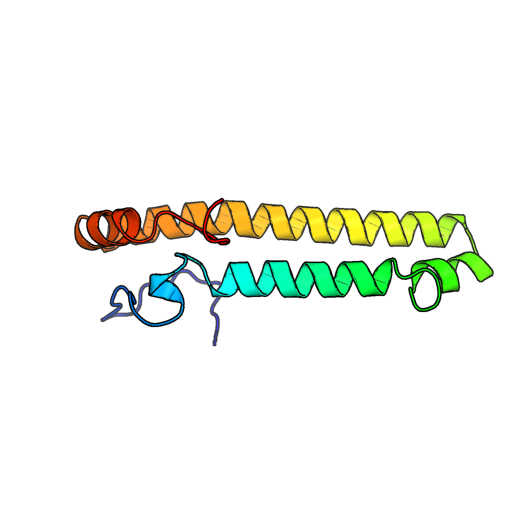372 -6.313 11.846 1.00 96.19 104 ARG A O 1
ATOM 832 N N . VAL A 1 105 ? -13.073 -4.605 12.528 1.00 96.56 105 VAL A N 1
ATOM 833 C CA . VAL A 1 105 ? -12.331 -4.389 11.280 1.00 96.56 105 VAL A CA 1
ATOM 834 C C . VAL A 1 105 ? -10.835 -4.630 11.534 1.00 96.56 105 VAL A C 1
ATOM 836 O O . VAL A 1 105 ? -10.048 -3.681 11.608 1.00 96.56 105 VAL A O 1
ATOM 839 N N . PRO A 1 106 ? -10.407 -5.898 11.705 1.00 94.94 106 PRO A N 1
ATOM 840 C CA . PRO A 1 106 ? -9.030 -6.207 12.095 1.00 94.94 106 PRO A CA 1
ATOM 841 C C . PRO A 1 106 ? -8.018 -5.873 10.989 1.00 94.94 106 PRO A C 1
ATOM 843 O O . PRO A 1 106 ? -6.866 -5.531 11.271 1.00 94.94 106 PRO A O 1
ATOM 846 N N . TYR A 1 107 ? -8.449 -5.916 9.729 1.00 95.38 107 TYR A N 1
ATOM 847 C CA . TYR A 1 107 ? -7.591 -5.763 8.559 1.00 95.38 107 TYR A CA 1
ATOM 848 C C . TYR A 1 107 ? -7.213 -4.302 8.308 1.00 95.38 107 TYR A C 1
ATOM 850 O O . TYR A 1 107 ? -8.064 -3.408 8.301 1.00 95.38 107 TYR A O 1
ATOM 858 N N . ARG A 1 108 ? -5.923 -4.049 8.056 1.00 93.75 108 ARG A N 1
ATOM 859 C CA . ARG A 1 108 ? -5.445 -2.700 7.709 1.00 93.75 108 ARG A CA 1
ATOM 860 C C . ARG A 1 108 ? -5.718 -2.348 6.250 1.00 93.75 108 ARG A C 1
ATOM 862 O O . ARG A 1 108 ? -6.204 -1.251 5.993 1.00 93.75 108 ARG A O 1
ATOM 869 N N . PHE A 1 109 ? -5.445 -3.269 5.323 1.00 94.75 109 PHE A N 1
ATOM 870 C CA . PHE A 1 109 ? -5.471 -2.979 3.880 1.00 94.75 109 PHE A CA 1
ATOM 871 C C . PHE A 1 109 ? -6.197 -4.025 3.036 1.00 94.75 109 PHE A C 1
ATOM 873 O O . PHE A 1 109 ? -6.890 -3.655 2.094 1.00 94.75 109 PHE A O 1
ATOM 880 N N . VAL A 1 110 ? -6.030 -5.315 3.344 1.00 93.19 110 VAL A N 1
ATOM 881 C CA . VAL A 1 110 ? -6.579 -6.421 2.549 1.00 93.19 110 VAL A CA 1
ATOM 882 C C . VAL A 1 110 ? -7.376 -7.334 3.478 1.00 93.19 110 VAL A C 1
ATOM 884 O O . VAL A 1 110 ? -6.825 -7.791 4.475 1.00 93.19 110 VAL A O 1
ATOM 887 N N . PRO A 1 111 ? -8.658 -7.609 3.196 1.00 90.81 111 PRO A N 1
ATOM 888 C CA . PRO A 1 111 ? -9.433 -8.547 3.997 1.00 90.81 111 PRO A CA 1
ATOM 889 C C . PRO A 1 111 ? -8.798 -9.938 3.998 1.00 90.81 111 PRO A C 1
ATOM 891 O O . PRO A 1 111 ? -8.463 -10.473 2.944 1.00 90.81 111 PRO A O 1
ATOM 894 N N . GLY A 1 112 ? -8.664 -10.532 5.180 1.00 85.94 112 GLY A N 1
ATOM 895 C CA . GLY A 1 112 ? -8.098 -11.872 5.355 1.00 85.94 112 GLY A CA 1
ATOM 896 C C . GLY A 1 112 ? -6.573 -11.931 5.501 1.00 85.94 112 GLY A C 1
ATOM 897 O O . GLY A 1 112 ? -6.059 -13.029 5.699 1.00 85.94 112 GLY A O 1
ATOM 898 N N . ILE A 1 113 ? -5.868 -10.792 5.442 1.00 75.31 113 ILE A N 1
ATOM 899 C CA . ILE A 1 113 ? -4.410 -10.666 5.639 1.00 75.31 113 ILE A CA 1
ATOM 900 C C . ILE A 1 113 ? -4.131 -9.625 6.728 1.00 75.31 113 ILE A C 1
ATOM 902 O O . ILE A 1 113 ? -3.345 -9.935 7.647 1.00 75.31 113 ILE A O 1
#

Organism: Dendrothele bispora (strain CBS 962.96) (NCBI:txid1314807)

Foldseek 3Di:
DDDPDPDDDDPDDDDCDDPNVAAVCQVLLVVVVVLVVVLCQQPPCPRHPLVVVVVVPVVVSVVVNVVSVVVSVVVNVVVVVVLVVVLVVCCVVVPPVSVVSCVSHVHHHDHPD

Radius of gyration: 18.77 Å; chains: 1; bounding box: 42×32×50 Å

Secondary structure (DSSP, 8-state):
---SS----TT-----SGGGGT-S-HHHHHHHHHHHHHHHHHT-TTT-HHHHHHTT-HHHHHHHHHHHHHHHHHHHHHHHHHHHHHHHHHHHHHTHHHHHHHHH---SSSTT-

pLDDT: mean 88.63, std 13.72, range [36.75, 98.19]

Sequence (113 aa):
MFTFDLSIKKDHRLVQTGPYSVVRHPGYAAFFLMNSGVMLVHYSAGTGVGPIIALFSPLLALVYNWTIFCVSAWVCYYFVQRSAVEDGVLKEVFGSEWDAWAKRVPYRFVPGI

InterPro domains:
  IPR007269 Isoprenylcysteine carboxyl methyltransferase [PF04140] (2-45)